Protein AF-A0AB33R727-F1 (afdb_monomer_lite)

Foldseek 3Di:
DFDLQAEFEFFQDVSVVCCVVPPDHDPNYHYDYPVPVSDGPRRVVVVVVVCVVPVPHHD

Structure (mmCIF, N/CA/C/O backbone):
data_AF-A0AB33R727-F1
#
_entry.id   AF-A0AB33R727-F1
#
loop_
_atom_site.group_PDB
_atom_site.id
_atom_site.type_symbol
_atom_site.label_atom_id
_atom_site.label_alt_id
_atom_site.label_comp_id
_atom_site.label_asym_id
_atom_site.label_entity_id
_atom_site.label_seq_id
_atom_site.pdbx_PDB_ins_code
_atom_site.Cartn_x
_atom_site.Cartn_y
_atom_site.Cartn_z
_atom_site.occupancy
_atom_site.B_iso_or_equiv
_atom_site.auth_seq_id
_atom_site.auth_comp_id
_atom_site.auth_asym_id
_atom_site.auth_atom_id
_atom_site.pdbx_PDB_model_num
ATOM 1 N N . MET A 1 1 ? -14.090 11.352 1.741 1.00 83.12 1 MET A N 1
ATOM 2 C CA . MET A 1 1 ? -13.120 11.026 2.814 1.00 83.12 1 MET A CA 1
ATOM 3 C C . MET A 1 1 ? -12.859 9.532 2.756 1.00 83.12 1 MET A C 1
ATOM 5 O O . MET A 1 1 ? -13.764 8.824 2.333 1.00 83.12 1 MET A O 1
ATOM 9 N N . ALA A 1 2 ? -11.660 9.076 3.119 1.00 94.38 2 ALA A N 1
ATOM 10 C CA . ALA A 1 2 ? -11.354 7.647 3.142 1.00 94.38 2 ALA A CA 1
ATOM 11 C C . ALA A 1 2 ? -12.149 6.927 4.245 1.00 94.38 2 ALA A C 1
ATOM 13 O O . ALA A 1 2 ? -12.361 7.509 5.316 1.00 94.38 2 ALA A O 1
ATOM 14 N N . THR A 1 3 ? -12.579 5.687 4.004 1.00 97.62 3 THR A N 1
ATOM 15 C CA . THR A 1 3 ? -13.156 4.834 5.049 1.00 97.62 3 THR A CA 1
ATOM 16 C C . THR A 1 3 ? -12.107 4.526 6.117 1.00 97.62 3 THR A C 1
ATOM 18 O O . THR A 1 3 ? -10.895 4.677 5.906 1.00 97.62 3 THR A O 1
ATOM 21 N N . LYS A 1 4 ? -12.574 4.117 7.305 1.00 96.88 4 LYS A N 1
ATOM 22 C CA . LYS A 1 4 ? -11.688 3.795 8.435 1.00 96.88 4 LYS A CA 1
ATOM 23 C C . LYS A 1 4 ? -10.699 2.689 8.092 1.00 96.88 4 LYS A C 1
ATOM 25 O O . LYS A 1 4 ? -9.599 2.712 8.610 1.00 96.88 4 LYS A O 1
ATOM 30 N N . ASP A 1 5 ? -11.073 1.801 7.188 1.00 97.69 5 ASP A N 1
ATOM 31 C CA . ASP A 1 5 ? -10.349 0.616 6.761 1.00 97.69 5 ASP A CA 1
ATOM 32 C C . ASP A 1 5 ? -9.884 0.695 5.297 1.00 97.69 5 ASP A C 1
ATOM 34 O O . ASP A 1 5 ? -9.655 -0.337 4.676 1.00 97.69 5 ASP A O 1
ATOM 38 N N . ALA A 1 6 ? -9.732 1.885 4.712 1.00 98.12 6 ALA A N 1
ATOM 39 C CA . ALA A 1 6 ? -9.271 2.017 3.328 1.00 98.12 6 ALA A CA 1
ATOM 40 C C . ALA A 1 6 ? -7.875 1.393 3.094 1.00 98.12 6 ALA A C 1
ATOM 42 O O . ALA A 1 6 ? -7.012 1.405 3.982 1.00 98.12 6 ALA A O 1
ATOM 43 N N . ILE A 1 7 ? -7.648 0.860 1.893 1.00 98.19 7 ILE A N 1
ATOM 44 C CA . ILE A 1 7 ? -6.353 0.336 1.446 1.00 98.19 7 ILE A CA 1
ATOM 45 C C . ILE A 1 7 ? -5.816 1.259 0.356 1.00 98.19 7 ILE A C 1
ATOM 47 O O . ILE A 1 7 ? -6.420 1.375 -0.695 1.00 98.19 7 ILE A O 1
ATOM 51 N N . PHE A 1 8 ? -4.665 1.880 0.586 1.00 98.19 8 PHE A N 1
ATOM 52 C CA . PHE A 1 8 ? -4.038 2.797 -0.358 1.00 98.19 8 PHE A CA 1
ATOM 53 C C . PHE A 1 8 ? -2.912 2.098 -1.126 1.00 98.19 8 PHE A C 1
ATOM 55 O O . PHE A 1 8 ? -1.854 1.824 -0.553 1.00 98.19 8 PHE A O 1
ATOM 62 N N . GLN A 1 9 ? -3.106 1.844 -2.421 1.00 98.19 9 GLN A N 1
ATOM 63 C CA . GLN A 1 9 ? -2.039 1.416 -3.330 1.00 98.19 9 GLN A CA 1
ATOM 64 C C . GLN A 1 9 ? -1.472 2.642 -4.026 1.00 98.19 9 GLN A C 1
ATOM 66 O O . GLN A 1 9 ? -2.144 3.311 -4.809 1.00 98.19 9 GLN A O 1
ATOM 71 N N . ILE A 1 10 ? -0.217 2.945 -3.727 1.00 98.19 10 ILE A N 1
ATOM 72 C CA . ILE A 1 10 ? 0.447 4.142 -4.217 1.00 98.19 10 ILE A CA 1
ATOM 73 C C . ILE A 1 10 ? 1.458 3.749 -5.278 1.00 98.19 10 ILE A C 1
ATOM 75 O O . ILE A 1 10 ? 2.294 2.864 -5.070 1.00 98.19 10 ILE A O 1
ATOM 79 N N . ASP A 1 11 ? 1.377 4.422 -6.419 1.00 98.38 11 ASP A N 1
ATOM 80 C CA . ASP A 1 11 ? 2.292 4.177 -7.521 1.00 98.38 11 ASP A CA 1
ATOM 81 C C . ASP A 1 11 ? 3.688 4.734 -7.217 1.00 98.38 11 ASP A C 1
ATOM 83 O O . ASP A 1 11 ? 3.911 5.427 -6.216 1.00 98.38 11 ASP A O 1
ATOM 87 N N . VAL A 1 12 ? 4.642 4.424 -8.084 1.00 98.25 12 VAL A N 1
ATOM 88 C CA . VAL A 1 12 ? 6.020 4.884 -7.951 1.00 98.25 12 VAL A CA 1
ATOM 89 C C . VAL A 1 12 ? 6.216 6.201 -8.700 1.00 98.25 12 VAL A C 1
ATOM 91 O O . VAL A 1 12 ? 6.029 6.283 -9.910 1.00 98.25 12 VAL A O 1
ATOM 94 N N . GLY A 1 13 ? 6.615 7.249 -7.977 1.00 97.38 13 GLY A N 1
ATOM 95 C CA . GLY A 1 13 ? 6.885 8.576 -8.534 1.00 97.38 13 GLY A CA 1
ATOM 96 C C . GLY A 1 13 ? 6.786 9.677 -7.479 1.00 97.38 13 GLY A C 1
ATOM 97 O O . GLY A 1 13 ? 6.919 9.423 -6.281 1.00 97.38 13 GLY A O 1
ATOM 98 N N . ASN A 1 14 ? 6.501 10.917 -7.895 1.00 98.19 14 ASN A N 1
ATOM 99 C CA . ASN A 1 14 ? 6.239 12.002 -6.936 1.00 98.19 14 ASN A CA 1
ATOM 100 C C . ASN A 1 14 ? 5.062 11.674 -6.007 1.00 98.19 14 ASN A C 1
ATOM 102 O O . ASN A 1 14 ? 5.125 11.966 -4.814 1.00 98.19 14 ASN A O 1
ATOM 106 N N . VAL A 1 15 ? 4.067 10.957 -6.534 1.00 97.44 15 VAL A N 1
ATOM 107 C CA . VAL A 1 15 ? 2.905 10.469 -5.784 1.00 97.44 15 VAL A CA 1
ATOM 108 C C . VAL A 1 15 ? 3.288 9.598 -4.582 1.00 97.44 15 VAL A C 1
ATOM 110 O O . VAL A 1 15 ? 2.589 9.632 -3.574 1.00 97.44 15 VAL A O 1
ATOM 113 N N . THR A 1 16 ? 4.422 8.884 -4.625 1.00 98.00 16 THR A N 1
ATOM 114 C CA . THR A 1 16 ? 4.933 8.121 -3.474 1.00 98.00 16 THR A CA 1
ATOM 115 C C . THR A 1 16 ? 5.275 9.051 -2.313 1.00 98.00 16 THR A C 1
ATOM 117 O O . THR A 1 16 ? 4.868 8.819 -1.176 1.00 98.00 16 THR A O 1
ATOM 120 N N . ILE A 1 17 ? 6.004 10.131 -2.600 1.00 97.81 17 ILE A N 1
ATOM 121 C CA . ILE A 1 17 ? 6.418 11.107 -1.589 1.00 97.81 17 ILE A CA 1
ATOM 122 C C . ILE A 1 17 ? 5.225 11.928 -1.105 1.00 97.81 17 ILE A C 1
ATOM 124 O O . ILE A 1 17 ? 5.121 12.191 0.093 1.00 97.81 17 ILE A O 1
ATOM 128 N N . ASP A 1 18 ? 4.310 12.294 -1.999 1.00 98.06 18 ASP A N 1
ATOM 129 C CA . ASP A 1 18 ? 3.094 13.013 -1.623 1.00 98.06 18 ASP A CA 1
ATOM 130 C C . ASP A 1 18 ? 2.210 12.170 -0.701 1.00 98.06 18 ASP A C 1
ATOM 132 O O . ASP A 1 18 ? 1.740 12.670 0.322 1.00 98.06 18 ASP A O 1
ATOM 136 N N . ALA A 1 19 ? 2.050 10.875 -0.989 1.00 97.06 19 ALA A N 1
ATOM 137 C CA . ALA A 1 19 ? 1.295 9.981 -0.123 1.00 97.06 19 ALA A CA 1
ATOM 138 C C . ALA A 1 19 ? 1.931 9.880 1.271 1.00 97.06 19 ALA A C 1
ATOM 140 O O . ALA A 1 19 ? 1.241 10.058 2.267 1.00 97.06 19 ALA A O 1
ATOM 141 N N . VAL A 1 20 ? 3.252 9.702 1.365 1.00 96.00 20 VAL A N 1
ATOM 142 C CA . VAL A 1 20 ? 3.946 9.641 2.665 1.00 96.00 20 VAL A CA 1
ATOM 143 C C . VAL A 1 20 ? 3.839 10.958 3.446 1.00 96.00 20 VAL A C 1
ATOM 145 O O . VAL A 1 20 ? 3.756 10.945 4.672 1.00 96.00 20 VAL A O 1
ATOM 148 N N . ARG A 1 21 ? 3.839 12.110 2.764 1.00 97.88 21 ARG A N 1
ATOM 149 C CA . ARG A 1 21 ? 3.787 13.430 3.416 1.00 97.88 21 ARG A CA 1
ATOM 150 C C . ARG A 1 21 ? 2.387 13.842 3.854 1.00 97.88 21 ARG A C 1
ATOM 152 O O . ARG A 1 21 ? 2.255 14.530 4.865 1.00 97.88 21 ARG A O 1
ATOM 159 N N . PHE A 1 22 ? 1.362 13.485 3.084 1.00 97.06 22 PHE A N 1
ATOM 160 C CA . PHE A 1 22 ? 0.031 14.079 3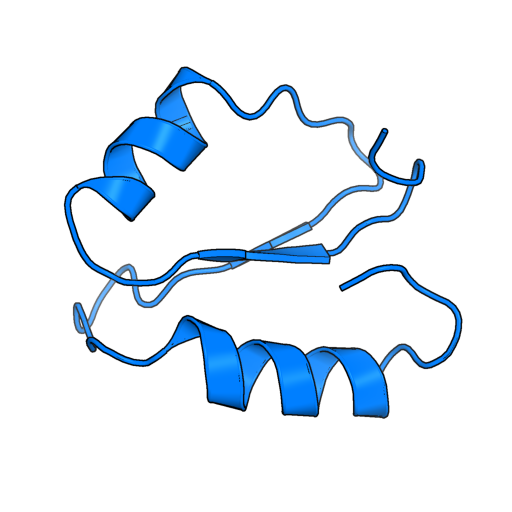.228 1.00 97.06 22 PHE A CA 1
ATOM 161 C C . PHE A 1 22 ? -1.064 13.085 3.612 1.00 97.06 22 PHE A C 1
ATOM 163 O O . PHE A 1 22 ? -2.107 13.512 4.119 1.00 97.06 22 PHE A O 1
ATOM 170 N N . LEU A 1 23 ? -0.853 11.781 3.422 1.00 95.75 23 LEU A N 1
ATOM 171 C CA . LEU A 1 23 ? -1.844 10.781 3.791 1.00 95.75 23 LEU A CA 1
ATOM 172 C C . LEU A 1 23 ? -1.858 10.586 5.311 1.00 95.75 23 LEU A C 1
ATOM 174 O O . LEU A 1 23 ? -0.966 9.982 5.903 1.00 95.75 23 LEU A O 1
ATOM 178 N N . LYS A 1 24 ? -2.900 11.108 5.961 1.00 95.06 24 LYS A N 1
ATOM 179 C CA . LYS A 1 24 ? -3.126 10.916 7.397 1.00 95.06 24 LYS A CA 1
ATOM 180 C C . LYS A 1 24 ? -3.793 9.568 7.630 1.00 95.06 24 LYS A C 1
ATOM 182 O O . LYS A 1 24 ? -5.006 9.451 7.466 1.00 95.06 24 LYS A O 1
ATOM 187 N N . MET A 1 25 ? -2.989 8.579 8.000 1.00 96.00 25 MET A N 1
ATOM 188 C CA . MET A 1 25 ? -3.456 7.216 8.216 1.00 96.00 25 MET A CA 1
ATOM 189 C C . MET A 1 25 ? -3.864 6.942 9.664 1.00 96.00 25 MET 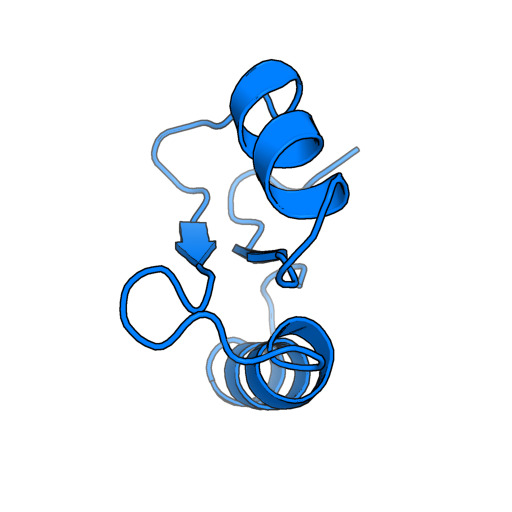A C 1
ATOM 191 O O . MET A 1 25 ? -3.378 7.581 10.597 1.00 96.00 25 MET A O 1
ATOM 195 N N . ASN A 1 26 ? -4.743 5.958 9.835 1.00 96.31 26 ASN A N 1
ATOM 196 C CA . ASN A 1 26 ? -5.021 5.313 11.116 1.00 96.31 26 ASN A CA 1
ATOM 197 C C . ASN A 1 26 ? -4.563 3.839 11.097 1.00 96.31 26 ASN A C 1
ATOM 199 O O . ASN A 1 26 ? -4.076 3.347 10.083 1.00 96.31 26 ASN A O 1
ATOM 203 N N . ASP A 1 27 ? -4.716 3.147 12.221 1.00 96.75 27 ASP A N 1
ATOM 204 C CA . ASP A 1 27 ? -4.265 1.770 12.457 1.00 96.75 27 ASP A CA 1
ATOM 205 C C . ASP A 1 27 ? -5.046 0.686 11.690 1.00 96.75 27 ASP A C 1
ATOM 207 O O . ASP A 1 27 ? -4.568 -0.439 11.566 1.00 96.75 27 ASP A O 1
ATOM 211 N N . GLN A 1 28 ? -6.223 1.011 11.151 1.00 97.06 28 GLN A N 1
ATOM 212 C CA . GLN A 1 28 ? -7.049 0.109 10.338 1.00 97.06 28 GLN A CA 1
ATOM 213 C C . GLN A 1 28 ? -6.824 0.290 8.829 1.00 97.06 28 GLN A C 1
ATOM 215 O O . GLN A 1 28 ? -7.253 -0.546 8.026 1.00 97.06 28 GLN A O 1
ATOM 220 N N . GLN A 1 29 ? -6.141 1.364 8.424 1.00 97.69 29 GLN A N 1
ATOM 221 C CA . GLN A 1 29 ? -5.794 1.616 7.028 1.00 97.69 29 GLN A CA 1
ATOM 222 C C . GLN A 1 29 ? -4.500 0.905 6.649 1.00 97.69 29 GLN A C 1
ATOM 224 O O . GLN A 1 29 ? -3.587 0.748 7.455 1.00 97.69 29 GLN A O 1
ATOM 229 N N . ALA A 1 30 ? -4.410 0.503 5.386 1.00 97.25 30 ALA A N 1
ATOM 230 C CA . ALA A 1 30 ? -3.216 -0.125 4.836 1.00 97.25 30 ALA A CA 1
ATOM 231 C C . ALA A 1 30 ? -2.608 0.749 3.734 1.00 97.25 30 ALA A C 1
ATOM 233 O O . ALA A 1 30 ? -3.330 1.412 2.998 1.00 97.25 30 ALA A O 1
ATOM 234 N N . PHE A 1 31 ? -1.281 0.746 3.627 1.00 97.31 31 PHE A N 1
ATOM 235 C CA . PHE A 1 31 ? -0.523 1.449 2.591 1.00 97.31 31 PHE A CA 1
ATOM 236 C C . PHE A 1 31 ? 0.416 0.460 1.917 1.00 97.31 31 PHE A C 1
ATOM 238 O O . PHE A 1 31 ? 1.182 -0.224 2.600 1.00 97.31 31 PHE A O 1
ATOM 245 N N . THR A 1 32 ? 0.379 0.392 0.589 1.00 97.31 32 THR A N 1
ATOM 246 C CA . THR A 1 32 ? 1.288 -0.452 -0.189 1.00 97.31 32 THR A CA 1
ATOM 247 C C . THR A 1 32 ? 1.841 0.305 -1.396 1.00 97.31 32 THR A C 1
ATOM 249 O O . THR A 1 32 ? 1.167 1.123 -2.015 1.00 97.31 32 THR A O 1
ATOM 252 N N . THR A 1 33 ? 3.102 0.042 -1.732 1.00 98.06 33 THR A N 1
ATOM 253 C CA . THR A 1 33 ? 3.789 0.579 -2.916 1.00 98.06 33 THR A CA 1
ATOM 254 C C . THR A 1 33 ? 4.930 -0.366 -3.306 1.00 98.06 33 THR A C 1
ATOM 256 O O . THR A 1 33 ? 5.359 -1.185 -2.486 1.00 98.06 33 THR A O 1
ATOM 259 N N . SER A 1 34 ? 5.465 -0.261 -4.526 1.00 97.88 34 SER A 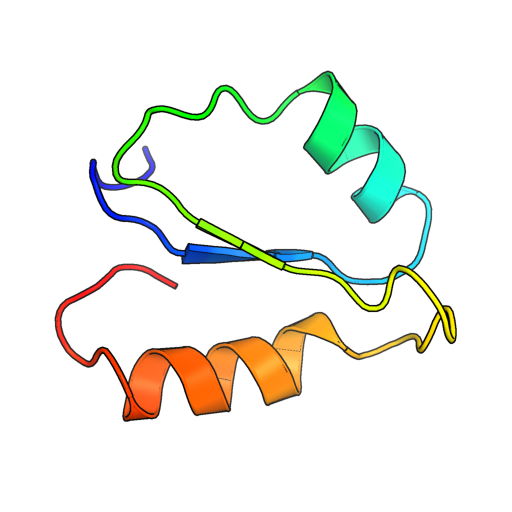N 1
ATOM 260 C CA . SER A 1 34 ? 6.659 -1.013 -4.947 1.00 97.88 34 SER A CA 1
ATOM 261 C C . SER A 1 34 ? 7.932 -0.371 -4.377 1.00 97.88 34 SER A C 1
ATOM 263 O O . SER A 1 34 ? 8.728 0.233 -5.087 1.00 97.88 34 SER A O 1
ATOM 265 N N . GLY A 1 35 ? 8.124 -0.475 -3.059 1.00 95.38 35 GLY A N 1
ATOM 266 C CA . GLY A 1 35 ? 9.204 0.231 -2.357 1.00 95.38 35 GLY A CA 1
ATOM 267 C C . GLY A 1 35 ? 10.613 -0.300 -2.640 1.00 95.38 35 GLY A C 1
ATOM 268 O O . GLY A 1 35 ? 11.580 0.440 -2.490 1.00 95.38 35 GLY A O 1
ATOM 269 N N . TRP A 1 36 ? 10.742 -1.568 -3.047 1.00 95.75 36 TRP A N 1
ATOM 270 C CA . TRP A 1 36 ? 12.049 -2.195 -3.281 1.00 95.75 36 TRP A CA 1
ATOM 271 C C . TRP A 1 36 ? 12.474 -2.159 -4.747 1.00 95.75 36 TRP A C 1
ATOM 273 O O . TRP A 1 36 ? 13.583 -1.743 -5.065 1.00 95.75 36 TRP A O 1
ATOM 283 N N . TYR A 1 37 ? 11.585 -2.594 -5.644 1.00 96.94 37 TYR A N 1
ATOM 284 C CA . TYR A 1 37 ? 11.878 -2.664 -7.076 1.00 96.94 37 TYR A CA 1
ATOM 285 C C . TYR A 1 37 ? 11.465 -1.397 -7.837 1.00 96.94 37 TYR A C 1
ATOM 287 O O . TYR A 1 37 ? 11.768 -1.280 -9.020 1.00 96.94 37 TYR A O 1
ATOM 295 N N . ALA A 1 38 ? 10.798 -0.446 -7.169 1.00 96.56 38 ALA A N 1
ATOM 296 C CA . ALA A 1 38 ? 10.401 0.841 -7.738 1.00 96.56 38 ALA A CA 1
ATOM 297 C C . ALA A 1 38 ? 9.634 0.697 -9.069 1.00 96.56 38 ALA A C 1
ATOM 299 O O . ALA A 1 38 ? 9.839 1.446 -10.020 1.00 96.56 38 ALA A O 1
ATOM 300 N N . THR A 1 39 ? 8.750 -0.300 -9.138 1.00 97.81 39 THR A N 1
ATOM 301 C CA . THR A 1 39 ? 7.952 -0.595 -10.335 1.00 97.81 39 THR A CA 1
ATOM 302 C C . THR A 1 39 ? 6.867 0.455 -10.520 1.00 97.81 39 THR A C 1
ATOM 304 O O . THR A 1 39 ? 5.972 0.550 -9.683 1.00 97.81 39 THR A O 1
ATOM 307 N N . MET A 1 40 ? 6.940 1.214 -11.612 1.00 98.19 40 MET A N 1
ATOM 308 C CA . MET A 1 40 ? 5.853 2.096 -12.044 1.00 98.19 40 MET A CA 1
ATOM 309 C C . MET A 1 40 ? 4.651 1.278 -12.526 1.00 98.19 40 MET A C 1
ATOM 311 O O . MET A 1 40 ? 4.806 0.114 -12.897 1.00 98.19 40 MET A O 1
ATOM 315 N N . ASP A 1 41 ? 3.467 1.886 -12.501 1.00 97.69 41 ASP A N 1
ATOM 316 C CA . ASP A 1 41 ? 2.179 1.237 -12.753 1.00 97.69 41 ASP A CA 1
ATOM 317 C C . ASP A 1 41 ? 1.834 0.139 -11.728 1.00 97.69 41 ASP A C 1
ATOM 319 O O . ASP A 1 41 ? 1.017 -0.742 -11.994 1.00 97.69 41 ASP A O 1
ATOM 323 N N . TYR A 1 42 ? 2.419 0.182 -10.524 1.00 98.19 42 TYR A N 1
ATOM 324 C CA . TYR A 1 42 ? 2.124 -0.780 -9.454 1.00 98.19 42 TYR A CA 1
ATOM 325 C C . TYR A 1 42 ? 0.701 -0.607 -8.905 1.00 98.19 42 TYR A C 1
ATOM 327 O O . TYR A 1 42 ? 0.032 -1.593 -8.587 1.00 98.19 42 TYR A O 1
ATOM 335 N N . ALA A 1 43 ? 0.235 0.641 -8.783 1.00 98.06 43 ALA A N 1
ATOM 336 C CA . ALA A 1 43 ? -0.987 0.960 -8.047 1.00 98.06 43 ALA A CA 1
ATOM 337 C C . ALA A 1 43 ? -2.231 0.270 -8.612 1.00 98.06 43 ALA A C 1
ATOM 339 O O . ALA A 1 43 ? -2.982 -0.341 -7.858 1.00 98.06 43 ALA A O 1
ATOM 340 N N . LEU A 1 44 ? -2.436 0.324 -9.931 1.00 98.12 44 LEU A N 1
ATOM 341 C CA . LEU A 1 44 ? -3.634 -0.218 -10.575 1.00 98.12 44 LEU A CA 1
ATOM 342 C C . LEU A 1 44 ? -3.775 -1.748 -10.428 1.00 98.12 44 LEU A C 1
ATOM 344 O O . LEU A 1 44 ? -4.803 -2.191 -9.913 1.00 98.12 44 LEU A O 1
ATOM 348 N N . PRO A 1 45 ? -2.799 -2.588 -10.827 1.00 98.12 45 PRO A N 1
ATOM 349 C CA . PRO A 1 45 ? -2.911 -4.033 -10.643 1.00 98.12 45 PRO A CA 1
ATOM 350 C C . PRO A 1 45 ? -2.982 -4.424 -9.160 1.00 98.12 45 PRO A C 1
ATOM 352 O O . PRO A 1 45 ? -3.732 -5.337 -8.809 1.00 98.12 45 PRO A O 1
ATOM 355 N N . ALA A 1 46 ? -2.271 -3.715 -8.274 1.00 98.12 46 ALA A N 1
ATOM 356 C CA . ALA A 1 46 ? -2.365 -3.941 -6.833 1.00 98.12 46 ALA A CA 1
ATOM 357 C C . ALA A 1 46 ? -3.757 -3.587 -6.280 1.00 98.12 46 ALA A C 1
ATOM 359 O O . ALA A 1 46 ? -4.266 -4.310 -5.422 1.00 98.12 46 ALA A O 1
ATOM 360 N N . ALA A 1 47 ? -4.391 -2.522 -6.778 1.00 98.38 47 ALA A N 1
ATOM 361 C CA . ALA A 1 47 ? -5.741 -2.117 -6.398 1.00 98.38 47 ALA A CA 1
ATOM 362 C C . ALA A 1 47 ? -6.782 -3.143 -6.864 1.00 98.38 47 ALA A C 1
ATOM 364 O O . ALA A 1 47 ? -7.620 -3.561 -6.071 1.00 98.38 47 ALA A O 1
ATOM 365 N N . ILE A 1 48 ? -6.677 -3.644 -8.101 1.00 98.50 48 ILE A N 1
ATOM 366 C CA . ILE A 1 48 ? -7.552 -4.718 -8.606 1.00 98.50 48 ILE A CA 1
ATOM 367 C C . ILE A 1 48 ? -7.433 -5.969 -7.723 1.00 98.50 48 ILE A C 1
ATOM 369 O O . ILE A 1 48 ? -8.445 -6.528 -7.298 1.00 98.50 48 ILE A O 1
ATOM 373 N N . GLY A 1 49 ? -6.205 -6.389 -7.400 1.00 98.38 49 GLY A N 1
ATOM 374 C CA . GLY A 1 49 ? -5.974 -7.527 -6.507 1.00 98.38 49 GLY A CA 1
ATOM 375 C C . GLY A 1 49 ? -6.508 -7.290 -5.091 1.00 98.38 49 GLY A C 1
ATOM 376 O O . GLY A 1 49 ? -7.113 -8.181 -4.498 1.00 98.38 49 GLY A O 1
ATOM 377 N N . SER A 1 50 ? -6.340 -6.074 -4.567 1.00 98.12 50 SER A N 1
ATOM 378 C CA . SER A 1 50 ? -6.820 -5.699 -3.233 1.00 98.12 50 SER A CA 1
ATOM 379 C C . SER A 1 50 ? -8.344 -5.671 -3.167 1.00 98.12 50 SER A C 1
ATOM 381 O O . SER A 1 50 ? -8.908 -6.207 -2.220 1.00 98.12 50 SER A O 1
ATOM 383 N N . GLN A 1 51 ? -9.018 -5.132 -4.184 1.00 98.38 51 GLN A N 1
ATOM 384 C CA . GLN A 1 51 ? -10.479 -5.109 -4.250 1.00 98.38 51 GLN A CA 1
ATOM 385 C C . GLN 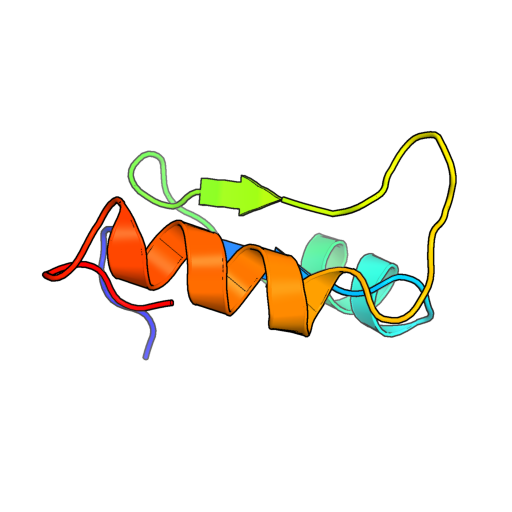A 1 51 ? -11.061 -6.521 -4.392 1.00 98.38 51 GLN A 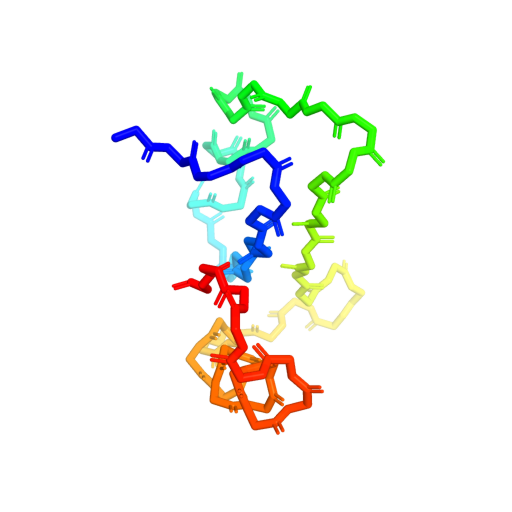C 1
ATOM 387 O O . GLN A 1 51 ? -12.106 -6.811 -3.817 1.00 98.38 51 GLN A O 1
ATOM 392 N N . ALA A 1 52 ? -10.380 -7.419 -5.112 1.00 98.50 52 ALA A N 1
ATOM 393 C CA . ALA A 1 52 ? -10.780 -8.822 -5.203 1.00 98.50 52 ALA A CA 1
ATOM 394 C C . ALA A 1 52 ? -10.614 -9.573 -3.867 1.00 98.50 52 ALA A C 1
ATOM 396 O O . ALA A 1 52 ? -11.451 -10.406 -3.524 1.00 98.50 52 ALA A O 1
ATOM 397 N N . ALA A 1 53 ? -9.550 -9.283 -3.108 1.00 98.25 53 ALA A N 1
ATOM 398 C CA . ALA A 1 53 ? -9.287 -9.903 -1.807 1.00 98.25 53 ALA A CA 1
ATOM 399 C C . ALA A 1 53 ? -10.127 -9.307 -0.661 1.00 98.25 53 ALA A C 1
ATOM 401 O O . ALA A 1 53 ? -10.437 -10.005 0.303 1.00 98.25 53 ALA A O 1
ATOM 402 N N . TYR A 1 54 ? -10.493 -8.028 -0.765 1.00 97.62 54 TYR A N 1
ATOM 403 C CA . TYR A 1 54 ? -11.226 -7.269 0.246 1.00 97.62 54 TYR A CA 1
ATOM 404 C C . TYR A 1 54 ? -12.416 -6.519 -0.384 1.00 97.62 54 TYR A C 1
ATOM 406 O O . TYR A 1 54 ? -12.388 -5.291 -0.476 1.00 97.62 54 TYR A O 1
ATOM 414 N N . PRO A 1 55 ? -13.471 -7.234 -0.816 1.00 97.62 55 PRO A N 1
ATOM 415 C CA . PRO A 1 55 ? -14.556 -6.666 -1.623 1.00 97.62 55 PRO A CA 1
ATOM 416 C C . PRO A 1 55 ? -15.338 -5.538 -0.938 1.00 97.62 55 PRO A C 1
ATOM 418 O O . PRO A 1 55 ? -15.858 -4.667 -1.629 1.00 97.62 55 PRO A O 1
ATOM 421 N N . ASP A 1 56 ? -15.389 -5.523 0.395 1.00 97.69 56 ASP A N 1
ATOM 422 C CA . ASP A 1 56 ? -16.141 -4.526 1.169 1.00 97.69 56 ASP A CA 1
ATOM 423 C C . ASP A 1 56 ? -15.292 -3.322 1.618 1.00 97.69 56 ASP A C 1
ATOM 425 O O . ASP A 1 56 ? -15.824 -2.365 2.182 1.00 97.69 56 ASP A O 1
ATOM 429 N N . ARG A 1 57 ? -13.970 -3.354 1.388 1.00 97.69 57 ARG A N 1
ATOM 430 C CA . ARG A 1 57 ? -13.062 -2.257 1.755 1.00 97.69 57 ARG A CA 1
ATOM 431 C C . ARG A 1 57 ? -12.970 -1.250 0.617 1.00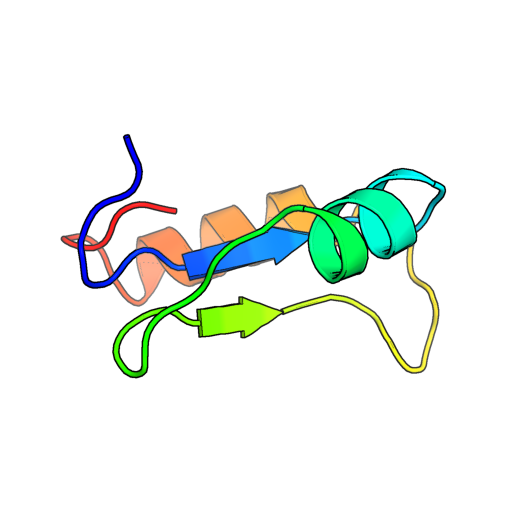 97.69 57 ARG A C 1
ATOM 433 O O . ARG A 1 57 ? -12.976 -1.621 -0.555 1.00 97.69 57 ARG A O 1
ATOM 440 N N . GLN A 1 58 ? -12.828 0.026 0.972 1.00 98.31 58 GLN A N 1
ATOM 441 C CA . GLN A 1 58 ? -12.443 1.045 0.002 1.00 98.31 58 GLN A CA 1
ATOM 442 C C . GLN A 1 58 ? -10.991 0.818 -0.430 1.00 98.31 58 GLN A C 1
ATOM 444 O O . GLN A 1 58 ? -10.103 0.696 0.418 1.00 98.31 58 GLN A O 1
ATOM 449 N N . VAL A 1 59 ? -10.775 0.812 -1.740 1.00 96.94 59 VAL A N 1
ATOM 450 C CA . VAL A 1 59 ? -9.471 0.740 -2.400 1.00 96.94 59 VAL A CA 1
ATOM 451 C C . VAL A 1 59 ? -9.271 2.018 -3.206 1.00 96.94 59 VAL A C 1
ATOM 453 O O . VAL A 1 59 ? -10.195 2.361 -3.979 1.00 96.94 59 VAL A O 1
#

pLDDT: mean 97.25, std 2.07, range [83.12, 98.5]

Sequence (59 aa):
MATKDAIFQIDVGNVTIDAVRFLKMNDQQAFTTSGWYATMDYALPAAIGSQAAYPDRQV

Radius of gyration: 11.23 Å; chains: 1; bounding box: 28×24×25 Å

Organism: NCBI:txid759913

Secondary structure (DSSP, 8-state):
---TT-EEE--SSHHHHHHHHH----TT-EEE--TTT--TT-HHHHHHHHHHH-TTS--

InterPro domains:
  IPR011766 Thiamine pyrophosphate enzyme, TPP-binding [PF02775] (11-59)
  IPR029061 Thiamin diphosphate-binding fold [SSF52518] (3-59)
  IPR047211 Pyruvate oxidase/Pyruvate dehydrogenase [ubiquinone]-like [PTHR42981] (2-59)